Protein AF-A0A955A9K7-F1 (afdb_monomer)

pLDDT: mean 87.42, std 10.37, range [39.75, 96.81]

Structure (mmCIF, N/CA/C/O backbone):
data_AF-A0A955A9K7-F1
#
_entry.id   AF-A0A955A9K7-F1
#
loop_
_atom_site.group_PDB
_atom_site.id
_atom_site.type_symbol
_atom_site.l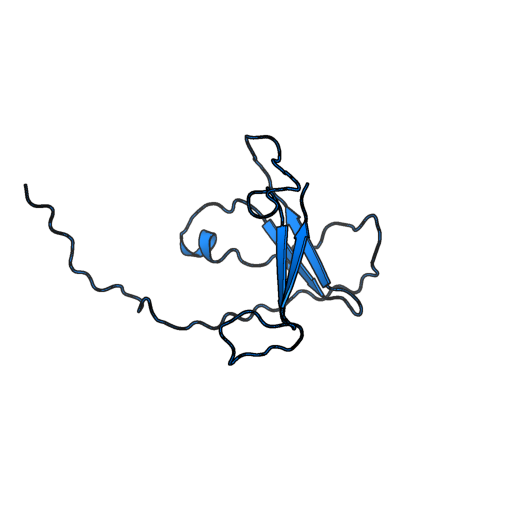abel_atom_id
_atom_site.label_alt_id
_atom_site.label_comp_id
_atom_site.label_asym_id
_atom_site.label_entity_id
_atom_site.label_seq_id
_atom_site.pdbx_PDB_ins_code
_atom_site.Cartn_x
_atom_site.Cartn_y
_atom_site.Cartn_z
_atom_site.occupancy
_atom_site.B_iso_or_equiv
_atom_site.auth_seq_id
_atom_site.auth_comp_id
_atom_site.auth_asym_id
_atom_site.auth_atom_id
_atom_site.pdbx_PDB_model_num
ATOM 1 N N . MET A 1 1 ? -11.404 3.056 46.691 1.00 39.75 1 MET A N 1
ATOM 2 C CA . MET A 1 1 ? -11.975 2.157 45.671 1.00 39.75 1 MET A CA 1
ATOM 3 C C . MET A 1 1 ? -10.859 1.911 44.677 1.00 39.75 1 MET A C 1
ATOM 5 O O . MET A 1 1 ? -10.591 2.765 43.845 1.00 39.75 1 MET A O 1
ATOM 9 N N . SER A 1 2 ? -10.078 0.869 44.940 1.00 41.25 2 SER A N 1
ATOM 10 C CA . SER A 1 2 ? -8.824 0.578 44.249 1.00 41.25 2 SER A CA 1
ATOM 11 C C . SER A 1 2 ? -9.163 -0.160 42.963 1.00 41.25 2 SER A C 1
ATOM 13 O O . SER A 1 2 ? -9.758 -1.231 43.018 1.00 41.25 2 SER A O 1
ATOM 15 N N . THR A 1 3 ? -8.868 0.444 41.818 1.00 47.78 3 THR A N 1
ATOM 16 C CA . THR A 1 3 ? -9.033 -0.197 40.515 1.00 47.78 3 THR A CA 1
ATOM 17 C C . THR A 1 3 ? -7.951 -1.262 40.391 1.00 47.78 3 THR A C 1
ATOM 19 O O . THR A 1 3 ? -6.791 -0.935 40.150 1.00 47.78 3 THR A O 1
ATOM 22 N N . GLU A 1 4 ? -8.301 -2.523 40.631 1.00 50.38 4 GLU A N 1
ATOM 23 C CA . GLU A 1 4 ? -7.424 -3.647 40.316 1.00 50.38 4 GLU A CA 1
ATOM 24 C C . GLU A 1 4 ? -7.271 -3.709 38.793 1.00 50.38 4 GLU A C 1
ATOM 26 O O . GLU A 1 4 ? -8.205 -4.039 38.063 1.00 50.38 4 GLU A O 1
ATOM 31 N N . LEU A 1 5 ? -6.099 -3.301 38.306 1.00 58.09 5 LEU A N 1
ATOM 32 C CA . LEU A 1 5 ? -5.647 -3.616 36.958 1.00 58.09 5 LEU A CA 1
ATOM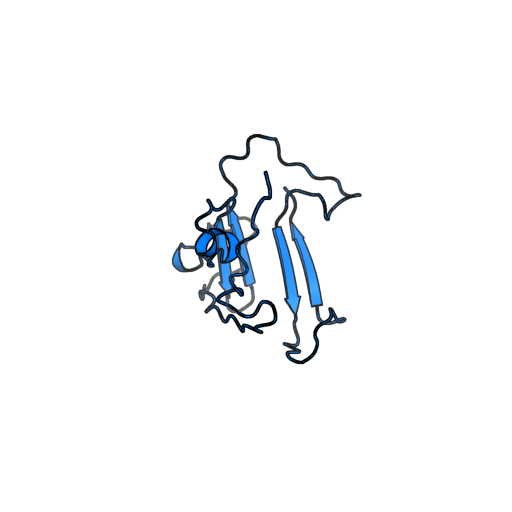 33 C C . LEU A 1 5 ? -5.426 -5.128 36.933 1.00 58.09 5 LEU A C 1
ATOM 35 O O . LEU A 1 5 ? -4.538 -5.628 37.619 1.00 58.09 5 LEU A O 1
ATOM 39 N N . SER A 1 6 ? -6.268 -5.854 36.201 1.00 58.12 6 SER A N 1
ATOM 40 C CA . SER A 1 6 ? -6.080 -7.281 35.959 1.00 58.12 6 SER A CA 1
ATOM 41 C C . SER A 1 6 ? -4.701 -7.503 35.336 1.00 58.12 6 SER A C 1
ATOM 43 O O . SER A 1 6 ? -4.445 -7.054 34.218 1.00 58.12 6 SER A O 1
ATOM 45 N N . ASP A 1 7 ? -3.832 -8.187 36.074 1.00 62.06 7 ASP A N 1
ATOM 46 C CA . ASP A 1 7 ? -2.434 -8.497 35.749 1.00 62.06 7 ASP A CA 1
ATOM 47 C C . ASP A 1 7 ? -2.338 -9.651 34.728 1.00 62.06 7 ASP A C 1
ATOM 49 O O . ASP A 1 7 ? -1.553 -10.591 34.860 1.00 62.06 7 ASP A O 1
ATOM 53 N N . GLU A 1 8 ? -3.231 -9.651 33.736 1.00 74.56 8 GLU A N 1
ATOM 54 C CA . GLU A 1 8 ? -3.258 -10.687 32.715 1.00 74.56 8 GLU A CA 1
ATOM 55 C C . GLU A 1 8 ? -2.192 -10.349 31.675 1.00 74.56 8 GLU A C 1
ATOM 57 O O . GLU A 1 8 ? -2.312 -9.389 30.908 1.00 74.56 8 GLU A O 1
ATOM 62 N N . ALA A 1 9 ? -1.101 -11.117 31.697 1.00 71.44 9 ALA A N 1
ATOM 63 C CA . ALA A 1 9 ? -0.050 -11.002 30.701 1.00 71.44 9 ALA A CA 1
ATOM 64 C C . ALA A 1 9 ? -0.669 -11.089 29.293 1.00 71.44 9 ALA A C 1
ATOM 66 O O . ALA A 1 9 ? -1.543 -11.931 29.059 1.00 71.44 9 ALA A O 1
ATOM 67 N N . PRO A 1 10 ? -0.238 -10.239 28.345 1.00 74.75 10 PRO A N 1
ATOM 68 C CA . PRO A 1 10 ? -0.818 -10.239 27.015 1.00 74.75 10 PRO A CA 1
ATOM 69 C C . PRO A 1 10 ? -0.645 -11.623 26.382 1.00 74.75 10 PRO A C 1
ATOM 71 O O . PRO A 1 10 ? 0.446 -12.191 26.373 1.00 74.75 10 PRO A O 1
ATOM 74 N N . THR A 1 11 ? -1.732 -12.167 25.831 1.00 81.88 11 THR A N 1
ATOM 75 C CA . THR A 1 11 ? -1.760 -13.508 25.214 1.00 81.88 11 THR A CA 1
ATOM 76 C C . THR A 1 11 ? -0.828 -13.619 24.000 1.00 81.88 11 THR A C 1
ATOM 78 O O . THR A 1 11 ? -0.506 -14.716 23.548 1.00 81.88 11 THR A O 1
ATOM 81 N N . ILE A 1 12 ? -0.396 -12.479 23.460 1.00 80.81 12 ILE A N 1
ATOM 82 C CA . ILE A 1 12 ? 0.577 -12.359 22.380 1.00 80.81 12 ILE A CA 1
ATOM 83 C C . ILE A 1 12 ? 1.711 -11.468 22.885 1.00 80.81 12 ILE A C 1
ATOM 85 O O . ILE A 1 12 ? 1.461 -10.365 23.370 1.00 80.81 12 ILE A O 1
ATOM 89 N N . ASP A 1 13 ? 2.950 -11.936 22.739 1.00 83.56 13 ASP A N 1
ATOM 90 C CA . ASP A 1 13 ? 4.138 -11.137 23.037 1.00 83.56 13 ASP A CA 1
ATOM 91 C C . ASP A 1 13 ? 4.114 -9.843 22.195 1.00 83.56 13 ASP A C 1
ATOM 93 O O . ASP A 1 13 ? 4.080 -9.921 20.961 1.00 83.56 13 ASP A O 1
ATOM 97 N N . PRO A 1 14 ? 4.138 -8.649 22.814 1.00 79.50 14 PRO A N 1
ATOM 98 C CA . PRO A 1 14 ? 4.103 -7.381 22.086 1.00 79.50 14 PRO A CA 1
ATOM 99 C C . PRO A 1 14 ? 5.339 -7.153 21.199 1.00 79.50 14 PRO A C 1
ATOM 101 O O . PRO A 1 14 ? 5.312 -6.293 20.322 1.00 79.50 14 PRO A O 1
ATOM 104 N N . SER A 1 15 ? 6.419 -7.911 21.411 1.00 84.75 15 SER A N 1
ATOM 105 C CA . SER A 1 15 ? 7.640 -7.902 20.601 1.00 84.75 15 SER A CA 1
ATOM 106 C C . SER A 1 15 ? 7.652 -8.955 19.486 1.00 84.75 15 SER A C 1
ATOM 108 O O . SER A 1 15 ? 8.631 -9.050 18.740 1.00 84.75 15 SER A O 1
ATOM 110 N N . LEU A 1 16 ? 6.572 -9.734 19.336 1.00 86.31 16 LEU A N 1
ATOM 111 C CA . LEU A 1 16 ? 6.483 -10.777 18.322 1.00 86.31 16 LEU A CA 1
ATOM 112 C C . LEU A 1 16 ? 6.660 -10.190 16.915 1.00 86.31 16 LEU A C 1
ATOM 114 O O . LEU A 1 16 ? 5.826 -9.439 16.405 1.00 86.31 16 LEU A O 1
ATOM 118 N N . LEU A 1 17 ? 7.733 -10.607 16.244 1.00 83.19 17 LEU A N 1
ATOM 119 C CA . LEU A 1 17 ? 7.973 -10.259 14.851 1.00 83.19 17 LEU A CA 1
ATOM 120 C C . LEU A 1 17 ? 7.119 -11.138 13.939 1.00 83.19 17 LEU A C 1
ATOM 122 O O . LEU A 1 17 ? 7.340 -12.344 13.817 1.00 83.19 17 LEU A O 1
ATOM 126 N N . VAL A 1 18 ? 6.171 -10.516 13.242 1.00 83.38 18 VAL A N 1
ATOM 127 C CA . VAL A 1 18 ? 5.352 -11.188 12.231 1.00 83.38 18 VAL A CA 1
ATOM 128 C C . VAL A 1 18 ? 5.789 -10.798 10.826 1.00 83.38 18 VAL A C 1
ATOM 130 O O . VAL A 1 18 ? 6.088 -9.642 10.530 1.00 83.38 18 VAL A O 1
ATOM 133 N N . ARG A 1 19 ? 5.788 -11.780 9.920 1.00 84.56 19 ARG A N 1
ATOM 134 C CA . ARG A 1 19 ? 5.986 -11.544 8.488 1.00 84.56 19 ARG A CA 1
ATOM 135 C C . ARG A 1 19 ? 4.691 -11.803 7.741 1.00 84.56 19 ARG A C 1
ATOM 137 O O . ARG A 1 19 ? 4.339 -12.955 7.493 1.00 84.56 19 ARG A O 1
ATOM 144 N N . LEU A 1 20 ? 4.050 -10.730 7.297 1.00 85.50 20 LEU A N 1
ATOM 145 C CA . LEU A 1 20 ? 2.921 -10.811 6.384 1.00 85.50 20 LEU A CA 1
ATOM 146 C C . LEU A 1 20 ? 3.415 -10.916 4.937 1.00 85.50 20 LEU A C 1
ATOM 148 O O . LEU A 1 20 ? 4.274 -10.152 4.499 1.00 85.50 20 LEU A O 1
ATOM 152 N N . ARG A 1 21 ? 2.855 -11.858 4.179 1.00 89.56 21 ARG A N 1
ATOM 153 C CA . ARG A 1 21 ? 3.018 -11.932 2.725 1.00 89.56 21 ARG A CA 1
ATOM 154 C C . ARG A 1 21 ? 1.642 -12.006 2.097 1.00 89.56 21 ARG A C 1
ATOM 156 O O . ARG A 1 21 ? 0.896 -12.939 2.370 1.00 89.56 21 ARG A O 1
ATOM 163 N N . LEU A 1 22 ? 1.340 -11.036 1.249 1.00 88.88 22 LEU A N 1
ATOM 164 C CA . LEU A 1 22 ? 0.102 -10.989 0.487 1.00 88.88 22 LEU A CA 1
ATOM 165 C C . LEU A 1 22 ? 0.421 -11.303 -0.971 1.00 88.88 22 LEU A C 1
ATOM 167 O O . LEU A 1 22 ? 1.433 -10.845 -1.507 1.00 88.88 22 LEU A O 1
ATOM 171 N N . LYS A 1 23 ? -0.431 -12.101 -1.612 1.00 89.94 23 LYS A N 1
ATOM 172 C CA . LYS A 1 23 ? -0.349 -12.322 -3.053 1.00 89.94 23 LYS A CA 1
ATOM 173 C C . LYS A 1 23 ? -1.024 -11.138 -3.737 1.00 89.94 23 LYS A C 1
ATOM 175 O O . LYS A 1 23 ? -2.224 -10.956 -3.579 1.00 89.94 23 LYS A O 1
ATOM 180 N N . ALA A 1 24 ? -0.258 -10.351 -4.485 1.00 88.31 24 ALA A N 1
ATOM 181 C CA . ALA A 1 24 ? -0.839 -9.299 -5.307 1.00 88.31 24 ALA A CA 1
ATOM 182 C C . ALA A 1 24 ? -1.607 -9.911 -6.487 1.00 88.31 24 ALA A C 1
ATOM 184 O O . ALA A 1 24 ? -1.156 -10.893 -7.091 1.00 88.31 24 ALA A O 1
ATOM 185 N N . HIS A 1 25 ? -2.754 -9.323 -6.818 1.00 96.19 25 HIS A N 1
ATOM 186 C CA . HIS A 1 25 ? -3.529 -9.709 -7.990 1.00 96.19 25 HIS A CA 1
ATOM 187 C C . HIS A 1 25 ? -2.748 -9.384 -9.271 1.00 96.19 25 HIS A C 1
ATOM 189 O O . HIS A 1 25 ? -2.085 -8.349 -9.351 1.00 96.19 25 HIS A O 1
ATOM 195 N N . ARG A 1 26 ? -2.794 -10.271 -10.270 1.00 96.06 26 ARG A N 1
ATOM 196 C CA . ARG A 1 26 ? -2.139 -10.048 -11.566 1.00 96.06 26 ARG A CA 1
ATO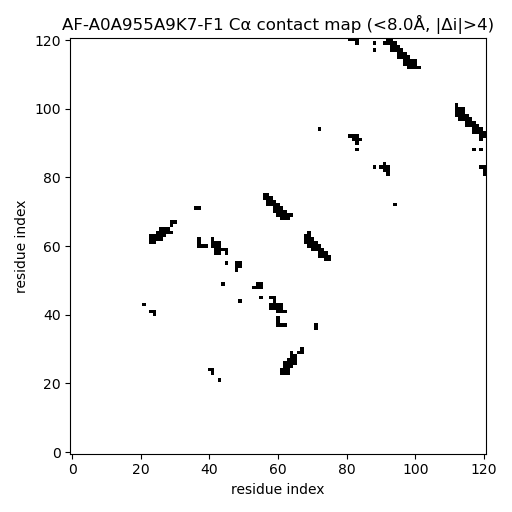M 197 C C . ARG A 1 26 ? -3.150 -9.460 -12.533 1.00 96.06 26 ARG A C 1
ATOM 199 O O . ARG A 1 26 ? -4.207 -10.047 -12.720 1.00 96.06 26 ARG A O 1
ATOM 206 N N . LEU A 1 27 ? -2.803 -8.329 -13.133 1.00 94.31 27 LEU A N 1
ATOM 207 C CA . LEU A 1 27 ? -3.674 -7.601 -14.045 1.00 94.31 27 LEU A CA 1
ATOM 208 C C . LEU A 1 27 ? -2.888 -7.225 -15.298 1.00 94.31 27 LEU A C 1
ATOM 210 O O . LEU A 1 27 ? -2.066 -6.314 -15.264 1.00 94.31 27 LEU A O 1
ATOM 214 N N . GLU A 1 28 ? -3.151 -7.914 -16.405 1.00 92.19 28 GLU A N 1
ATOM 215 C CA . GLU A 1 28 ? -2.575 -7.560 -17.703 1.00 92.19 28 GLU A CA 1
ATOM 216 C C . GLU A 1 28 ? -3.373 -6.396 -18.299 1.00 92.19 28 GLU A C 1
ATOM 218 O O . GLU A 1 28 ? -4.369 -6.577 -18.998 1.00 92.19 28 GLU A O 1
ATOM 223 N N . ARG A 1 29 ? -2.958 -5.180 -17.945 1.00 87.56 29 ARG A N 1
ATOM 224 C CA . ARG A 1 29 ? -3.559 -3.923 -18.386 1.00 87.56 29 ARG A CA 1
ATOM 225 C C . ARG A 1 29 ? -2.447 -2.905 -18.605 1.00 87.56 29 ARG A C 1
ATOM 227 O O . ARG A 1 29 ? -1.580 -2.761 -17.751 1.00 87.56 29 ARG A O 1
ATOM 234 N N . SER A 1 30 ? -2.497 -2.178 -19.716 1.00 85.12 30 SER A N 1
ATOM 235 C CA . SER A 1 30 ? -1.600 -1.044 -19.957 1.00 85.12 30 SER A CA 1
ATOM 236 C C . SER A 1 30 ? -1.999 0.169 -19.116 1.00 85.12 30 SER A C 1
ATOM 238 O O . SER A 1 30 ? -3.171 0.356 -18.782 1.00 85.12 30 SER A O 1
ATOM 240 N N . PHE A 1 31 ? -1.036 1.031 -18.798 1.00 82.06 31 PHE A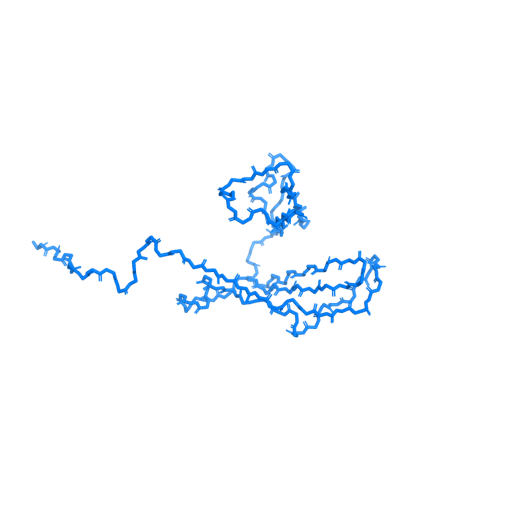 N 1
ATOM 241 C CA . PHE A 1 31 ? -1.331 2.300 -18.139 1.00 82.06 31 PHE A CA 1
ATOM 242 C C . PHE A 1 31 ? -2.213 3.201 -19.022 1.00 82.06 31 PHE A C 1
ATOM 244 O O . PHE A 1 31 ? -2.003 3.301 -20.231 1.00 82.06 31 PHE A O 1
ATOM 251 N N . THR A 1 32 ? -3.190 3.879 -18.415 1.00 84.44 32 THR A N 1
ATOM 252 C CA . THR A 1 32 ? -4.071 4.842 -19.096 1.00 84.44 32 THR A CA 1
ATOM 253 C C . THR A 1 32 ? -4.383 6.009 -18.162 1.00 84.44 32 THR A C 1
ATOM 255 O O . THR A 1 32 ? -4.408 5.826 -16.947 1.00 84.44 32 THR A O 1
ATOM 258 N N . GLU A 1 33 ? -4.690 7.186 -18.713 1.00 85.19 33 GLU A N 1
ATOM 259 C CA . GLU A 1 33 ? -5.103 8.361 -17.922 1.00 85.19 33 GLU A CA 1
ATOM 260 C C . GLU A 1 33 ? -6.499 8.220 -17.293 1.00 85.19 33 GLU A C 1
ATOM 262 O O . GLU A 1 33 ? -6.861 8.978 -16.396 1.00 85.19 33 GLU A O 1
ATOM 267 N N . ARG A 1 34 ? -7.301 7.257 -17.763 1.00 85.38 34 ARG A N 1
ATOM 268 C CA . ARG A 1 34 ? -8.652 6.974 -17.260 1.00 85.38 34 ARG A CA 1
ATOM 269 C C . ARG A 1 34 ? -8.782 5.490 -16.931 1.00 85.38 34 ARG A C 1
ATOM 271 O O . ARG A 1 34 ? -9.474 4.767 -17.649 1.00 85.38 34 ARG A O 1
ATOM 278 N N . PRO A 1 35 ? -8.084 5.014 -15.889 1.00 84.94 35 PRO A N 1
ATOM 279 C CA . PRO A 1 35 ? -8.117 3.607 -15.546 1.00 84.94 35 PRO A CA 1
ATOM 280 C C . PRO A 1 35 ? -9.513 3.216 -15.055 1.00 84.94 35 PRO A C 1
ATOM 282 O O . PRO A 1 35 ? -10.129 3.914 -14.250 1.00 84.94 35 PRO A O 1
ATOM 285 N N . GLU A 1 36 ? -10.002 2.069 -15.516 1.00 91.19 36 GLU A N 1
ATOM 286 C CA . GLU A 1 36 ? -11.145 1.407 -14.892 1.00 91.19 36 GLU A CA 1
ATOM 287 C C . GLU A 1 36 ? -10.793 0.982 -13.461 1.00 91.19 36 GLU A C 1
ATOM 289 O O . GLU A 1 36 ? -9.627 0.693 -13.161 1.00 91.19 36 GLU A O 1
ATOM 294 N N . ALA A 1 37 ? -11.807 0.856 -12.604 1.00 93.38 37 ALA A N 1
ATOM 295 C CA . ALA A 1 37 ? -11.622 0.345 -11.253 1.00 93.38 37 ALA A CA 1
ATOM 296 C C . ALA A 1 37 ? -10.914 -1.024 -11.254 1.00 93.38 37 ALA A C 1
ATOM 298 O O . ALA A 1 37 ? -11.116 -1.861 -12.141 1.00 93.38 37 ALA A O 1
ATOM 299 N N . LEU A 1 38 ? -10.060 -1.243 -10.255 1.00 95.44 38 LEU A N 1
ATOM 300 C CA . LEU A 1 38 ? -9.464 -2.545 -9.989 1.00 95.44 38 LEU A CA 1
ATOM 301 C C . LEU A 1 38 ? -10.544 -3.529 -9.516 1.00 95.44 38 LEU A C 1
ATOM 303 O O . LEU A 1 38 ? -11.452 -3.126 -8.784 1.00 95.44 38 LEU A O 1
ATOM 307 N N . PRO A 1 39 ? -10.443 -4.813 -9.896 1.00 95.50 39 PRO A N 1
ATOM 308 C CA . PRO A 1 39 ? -11.441 -5.808 -9.536 1.00 95.50 39 PRO A CA 1
ATOM 309 C C . PRO A 1 39 ? -11.327 -6.192 -8.050 1.00 95.50 39 PRO A C 1
ATOM 311 O O . PRO A 1 39 ? -10.328 -5.898 -7.385 1.00 95.50 39 PRO A O 1
ATOM 314 N N . ASP A 1 40 ? -12.346 -6.850 -7.505 1.00 96.19 40 ASP A N 1
ATOM 315 C CA . ASP A 1 40 ? -12.405 -7.176 -6.075 1.00 96.19 40 ASP A CA 1
ATOM 316 C C . ASP A 1 40 ? -11.341 -8.200 -5.644 1.00 96.19 40 ASP A C 1
ATOM 318 O O . ASP A 1 40 ? -10.867 -8.176 -4.510 1.00 96.19 40 ASP A O 1
ATOM 322 N N . GLU A 1 41 ? -10.836 -9.030 -6.554 1.00 96.00 41 GLU A N 1
ATOM 323 C CA . GLU A 1 41 ? -9.716 -9.937 -6.286 1.00 96.00 41 GLU A CA 1
ATOM 324 C C . GLU A 1 41 ? -8.405 -9.197 -5.979 1.00 96.00 41 GLU A C 1
ATOM 326 O O . GLU A 1 41 ? -7.454 -9.804 -5.484 1.00 96.00 41 GLU A O 1
ATOM 331 N N . ALA A 1 42 ? -8.336 -7.897 -6.280 1.00 96.81 42 ALA A N 1
ATOM 332 C CA . ALA A 1 42 ? -7.211 -7.040 -5.936 1.00 96.81 42 ALA A CA 1
ATOM 333 C C . ALA A 1 42 ? -7.322 -6.421 -4.533 1.00 96.81 42 ALA A C 1
ATOM 335 O O . ALA A 1 42 ? -6.402 -5.712 -4.127 1.00 96.81 42 ALA A O 1
ATOM 336 N N . ILE A 1 43 ? -8.408 -6.652 -3.783 1.00 95.25 43 ILE A N 1
ATOM 337 C CA . ILE A 1 43 ? -8.586 -6.103 -2.430 1.00 95.25 43 ILE A CA 1
ATOM 338 C C . ILE A 1 43 ? -7.505 -6.645 -1.488 1.00 95.25 43 ILE A C 1
ATOM 340 O O . ILE A 1 43 ? -7.299 -7.854 -1.378 1.00 95.25 43 ILE A O 1
ATOM 344 N N . VAL A 1 44 ? -6.846 -5.743 -0.756 1.00 93.81 44 VAL A N 1
ATOM 345 C CA . VAL A 1 44 ? -5.907 -6.108 0.313 1.00 93.81 44 VAL A CA 1
ATOM 346 C C . VAL A 1 44 ? -6.593 -6.067 1.685 1.00 93.81 44 VAL A C 1
ATOM 348 O O . VAL A 1 44 ? -7.446 -5.205 1.920 1.00 93.81 44 VAL A O 1
ATOM 351 N N . PRO A 1 45 ? -6.238 -6.975 2.615 1.00 91.94 45 PRO A N 1
ATOM 352 C CA . PRO A 1 45 ? -6.807 -6.976 3.957 1.00 91.94 45 PRO A CA 1
ATOM 353 C C . PRO A 1 45 ? -6.381 -5.734 4.744 1.00 91.94 45 PRO A C 1
ATOM 355 O O . PRO A 1 45 ? -5.215 -5.328 4.727 1.00 91.94 45 PRO A O 1
ATOM 358 N N . CYS A 1 46 ? -7.322 -5.155 5.487 1.00 90.81 46 CYS A N 1
ATOM 359 C CA . CYS A 1 46 ? -7.052 -4.066 6.421 1.00 90.81 46 CYS A CA 1
ATOM 360 C C . CYS A 1 46 ? -6.811 -4.662 7.809 1.00 90.81 46 CYS A C 1
ATOM 362 O O . CYS A 1 46 ? -7.715 -4.689 8.640 1.00 90.81 46 CYS A O 1
ATOM 364 N N . LEU A 1 47 ? -5.602 -5.179 8.045 1.00 87.19 47 LEU A N 1
ATOM 365 C CA . LEU A 1 47 ? -5.311 -5.969 9.247 1.00 87.19 47 LEU A CA 1
ATOM 366 C C . LEU A 1 47 ? -5.629 -5.239 10.554 1.00 87.19 47 LEU A C 1
ATOM 368 O O . LEU A 1 47 ? -6.133 -5.863 11.478 1.00 87.19 47 LEU A O 1
ATOM 372 N N . SER A 1 48 ? -5.375 -3.933 10.641 1.00 83.25 48 SER A N 1
ATOM 373 C CA . SER A 1 48 ? -5.672 -3.164 11.853 1.00 83.25 48 SER A CA 1
ATOM 374 C C . SER A 1 48 ? -7.168 -3.136 12.167 1.00 83.25 48 SER A C 1
ATOM 376 O O . SER A 1 48 ? -7.553 -3.393 13.301 1.00 83.25 48 SER A O 1
ATOM 378 N N . ALA A 1 49 ? -8.013 -2.857 11.171 1.00 88.25 49 ALA A N 1
ATOM 379 C CA . ALA A 1 49 ? -9.458 -2.797 11.359 1.00 88.25 49 ALA A CA 1
ATOM 380 C C . ALA A 1 49 ? -10.066 -4.198 11.521 1.00 88.25 49 ALA A C 1
ATOM 382 O O . ALA A 1 49 ? -10.841 -4.430 12.443 1.00 88.25 49 ALA A O 1
ATOM 383 N N . GLU A 1 50 ? -9.679 -5.147 10.666 1.00 88.44 50 GLU A N 1
ATOM 384 C CA . GLU A 1 50 ? -10.225 -6.509 10.661 1.00 88.44 50 GLU A CA 1
ATOM 385 C C . GLU A 1 50 ? -9.888 -7.273 11.945 1.00 88.44 50 GLU A C 1
ATOM 387 O O . GLU A 1 50 ? -10.777 -7.884 12.534 1.00 88.44 50 GLU A O 1
ATOM 392 N N . LEU A 1 51 ? -8.637 -7.206 12.419 1.00 86.81 51 LEU A N 1
ATOM 393 C CA . LEU A 1 51 ? -8.228 -7.897 13.647 1.00 86.81 51 LEU A CA 1
ATOM 394 C C . LEU A 1 51 ? -8.803 -7.239 14.907 1.00 86.81 51 LEU A C 1
ATOM 396 O O . LEU A 1 51 ? -9.043 -7.928 15.893 1.00 86.81 51 LEU A O 1
ATOM 400 N N . ALA A 1 52 ? -9.047 -5.926 14.880 1.00 88.56 52 ALA A N 1
ATOM 401 C CA . ALA A 1 52 ? -9.656 -5.198 15.994 1.00 88.56 52 ALA A CA 1
ATOM 402 C C . ALA A 1 52 ? -11.199 -5.203 15.967 1.00 88.56 52 ALA A C 1
ATOM 404 O O . ALA A 1 52 ? -11.825 -4.576 16.825 1.00 88.56 52 ALA A O 1
ATOM 405 N N . GLY A 1 53 ? -11.821 -5.844 14.967 1.00 88.00 53 GLY A N 1
ATOM 406 C CA . GLY A 1 53 ? -13.274 -5.817 14.771 1.00 88.00 53 GLY A CA 1
ATOM 407 C C . GLY A 1 53 ? -13.837 -4.409 14.532 1.00 88.00 53 GLY A C 1
ATOM 408 O O . GLY A 1 53 ? -14.989 -4.141 14.862 1.00 88.00 53 GLY A O 1
ATOM 409 N N . GLN A 1 54 ? -13.022 -3.496 14.002 1.00 89.69 54 GLN A N 1
ATOM 410 C CA . GLN A 1 54 ? -13.389 -2.106 13.740 1.00 89.69 54 GLN A CA 1
ATOM 411 C C . GLN A 1 54 ? -13.830 -1.912 12.283 1.00 89.69 54 GLN A C 1
ATOM 413 O O . GLN A 1 54 ? -13.375 -2.630 11.387 1.00 89.69 54 GLN A O 1
ATOM 418 N N . PRO A 1 55 ? -14.695 -0.921 12.003 1.00 88.88 55 PRO A N 1
ATOM 419 C CA . PRO A 1 55 ? -15.057 -0.588 10.634 1.00 88.88 55 PRO A CA 1
ATOM 420 C C . PRO A 1 55 ? -13.840 -0.085 9.845 1.00 88.88 55 PRO A C 1
ATOM 422 O O . PRO A 1 55 ? -13.019 0.691 10.337 1.00 88.88 55 PRO A O 1
ATOM 425 N N . LYS A 1 56 ? -13.745 -0.502 8.579 1.00 90.88 56 LYS A N 1
ATOM 426 C CA . LYS A 1 56 ? -12.748 0.014 7.634 1.00 90.88 56 LYS A CA 1
ATOM 427 C C . LYS A 1 56 ? -13.139 1.430 7.216 1.00 90.88 56 LYS A C 1
ATOM 429 O O . LYS A 1 56 ? -14.278 1.654 6.817 1.00 90.88 56 LYS A O 1
ATOM 434 N N . PHE A 1 57 ? -12.191 2.365 7.243 1.00 90.31 57 PHE A N 1
ATOM 435 C CA . PHE A 1 57 ? -12.418 3.719 6.716 1.00 90.31 57 PHE A CA 1
ATOM 436 C C . PHE A 1 57 ? -12.191 3.814 5.197 1.00 90.31 57 PHE A C 1
ATOM 438 O O . PHE A 1 57 ? -12.662 4.752 4.559 1.00 90.31 57 PHE A O 1
ATOM 445 N N . ALA A 1 58 ? -11.456 2.858 4.622 1.00 93.19 58 ALA A N 1
ATOM 446 C CA . ALA A 1 58 ? -11.131 2.803 3.205 1.00 93.19 58 ALA A CA 1
ATOM 447 C C . ALA A 1 58 ? -11.030 1.354 2.724 1.00 93.19 58 ALA A C 1
ATOM 449 O O . ALA A 1 58 ? -10.629 0.460 3.478 1.00 93.19 58 ALA A O 1
ATOM 450 N N . GLN A 1 59 ? -11.340 1.139 1.449 1.00 94.25 59 GLN A N 1
ATOM 451 C CA . GLN A 1 59 ? -11.047 -0.105 0.752 1.00 94.25 59 GLN A CA 1
ATOM 452 C C . GL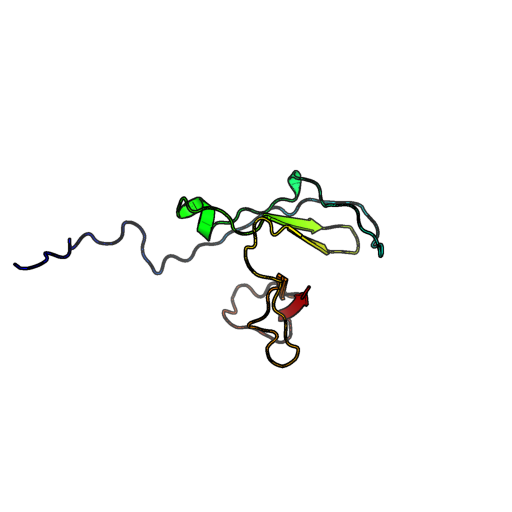N A 1 59 ? -9.854 0.098 -0.174 1.00 94.25 59 GLN A C 1
ATOM 454 O O . GLN A 1 59 ? -9.877 0.965 -1.043 1.00 94.25 59 GLN A O 1
ATOM 459 N N . VAL A 1 60 ? -8.804 -0.700 0.018 1.00 94.69 60 VAL A N 1
ATOM 460 C CA . VAL A 1 60 ? -7.572 -0.608 -0.772 1.00 94.69 60 VAL A CA 1
ATOM 461 C C . VAL A 1 60 ? -7.469 -1.815 -1.692 1.00 94.69 60 VAL A C 1
ATOM 463 O O . VAL A 1 60 ? -7.702 -2.949 -1.269 1.00 94.69 60 VAL A O 1
ATOM 466 N N . ARG A 1 61 ? -7.103 -1.567 -2.950 1.00 95.75 61 ARG A N 1
ATOM 467 C CA . ARG A 1 61 ? -6.803 -2.588 -3.953 1.00 95.75 61 ARG A CA 1
ATOM 468 C C . ARG A 1 61 ? -5.385 -2.411 -4.483 1.00 95.75 61 ARG A C 1
ATOM 470 O O . ARG A 1 61 ? -4.935 -1.284 -4.695 1.00 95.75 61 ARG A O 1
ATOM 477 N N . VAL A 1 62 ? -4.698 -3.528 -4.703 1.00 96.00 62 VAL A N 1
ATOM 478 C CA . VAL A 1 62 ? -3.345 -3.578 -5.267 1.00 96.00 62 VAL A CA 1
ATOM 479 C C . VAL A 1 62 ? -3.276 -4.656 -6.340 1.00 96.00 62 VAL A C 1
ATOM 481 O O . VAL A 1 62 ? -3.563 -5.827 -6.082 1.00 96.00 62 VAL A O 1
ATOM 484 N N . ALA A 1 63 ? -2.839 -4.270 -7.535 1.00 95.94 63 ALA A N 1
ATOM 485 C CA . ALA A 1 63 ? -2.598 -5.190 -8.638 1.00 95.94 63 ALA A CA 1
ATOM 486 C C . ALA A 1 63 ? -1.226 -4.947 -9.272 1.00 95.94 63 ALA A C 1
ATOM 488 O O . ALA A 1 63 ? -0.666 -3.855 -9.194 1.00 95.94 63 ALA A O 1
ATOM 489 N N . VAL A 1 64 ? -0.673 -5.975 -9.905 1.00 94.50 64 VAL A N 1
ATOM 490 C CA . VAL A 1 64 ? 0.622 -5.925 -10.585 1.00 94.50 64 VAL A CA 1
ATOM 491 C C . VAL A 1 64 ? 0.429 -6.379 -12.024 1.00 94.50 64 VAL A C 1
ATOM 493 O O . VAL A 1 64 ? -0.012 -7.507 -12.260 1.00 94.50 64 VAL A O 1
ATOM 496 N N . GLY A 1 65 ? 0.776 -5.507 -12.963 1.00 93.31 65 GLY A N 1
ATOM 497 C CA . GLY A 1 65 ? 0.854 -5.822 -14.383 1.00 93.31 65 GLY A CA 1
ATOM 498 C C . GLY A 1 65 ? 2.252 -6.244 -14.815 1.00 93.31 65 GLY A C 1
ATOM 499 O O . GLY A 1 65 ? 3.113 -6.588 -13.996 1.00 93.31 65 GLY A O 1
ATOM 500 N N . SER A 1 66 ? 2.469 -6.253 -16.124 1.00 90.44 66 SER A N 1
ATOM 501 C CA . SER A 1 66 ? 3.761 -6.565 -16.735 1.00 90.44 66 SER A CA 1
ATOM 502 C C . SER A 1 66 ? 4.747 -5.393 -16.658 1.00 90.44 66 SER A C 1
ATOM 504 O O . SER A 1 66 ? 5.940 -5.626 -16.476 1.00 90.44 66 SER A O 1
ATOM 506 N N . ASP A 1 67 ? 4.257 -4.154 -16.712 1.00 90.00 67 ASP A N 1
ATOM 507 C CA . ASP A 1 67 ? 5.049 -2.917 -16.722 1.00 90.00 67 ASP A CA 1
ATOM 508 C C . ASP A 1 67 ? 4.659 -1.906 -15.623 1.00 90.00 67 ASP A C 1
ATOM 510 O O . ASP A 1 67 ? 5.324 -0.882 -15.463 1.00 90.00 67 ASP A O 1
ATOM 514 N N . ALA A 1 68 ? 3.618 -2.194 -14.835 1.00 90.62 68 ALA A N 1
ATOM 515 C CA . ALA A 1 68 ? 3.076 -1.272 -13.840 1.00 90.62 68 ALA A CA 1
ATOM 516 C C . ALA A 1 68 ? 2.610 -1.961 -12.547 1.00 90.62 68 ALA A C 1
ATOM 518 O O . ALA A 1 68 ? 2.288 -3.152 -12.510 1.00 90.62 68 ALA A O 1
ATOM 519 N N . ILE A 1 69 ? 2.532 -1.171 -11.474 1.00 92.44 69 ILE A N 1
ATOM 520 C CA . ILE A 1 69 ? 1.853 -1.530 -10.226 1.00 92.44 69 ILE A CA 1
ATOM 521 C C . ILE A 1 69 ? 0.684 -0.565 -10.056 1.00 92.44 69 ILE A C 1
ATOM 523 O O . ILE A 1 69 ? 0.856 0.650 -10.153 1.00 92.44 69 ILE A O 1
ATOM 527 N N . PHE A 1 70 ? -0.495 -1.111 -9.793 1.00 94.38 70 PHE A N 1
ATOM 528 C CA . PHE A 1 70 ? -1.729 -0.360 -9.647 1.00 94.38 70 PHE A CA 1
ATOM 529 C C . PHE A 1 70 ? -2.136 -0.307 -8.181 1.00 94.38 70 PHE A C 1
ATOM 531 O O . PHE A 1 70 ? -2.178 -1.336 -7.502 1.00 94.38 70 PHE A O 1
ATOM 538 N N . PHE A 1 71 ? -2.483 0.891 -7.724 1.00 94.56 71 PHE A N 1
ATOM 539 C CA . PHE A 1 71 ? -3.024 1.146 -6.398 1.00 94.56 71 PHE A CA 1
ATOM 540 C C . PHE A 1 71 ? -4.348 1.888 -6.545 1.00 94.56 71 PHE A C 1
ATOM 542 O O . PHE A 1 71 ? -4.436 2.846 -7.310 1.00 94.56 71 PHE A O 1
ATOM 549 N N . GLN A 1 72 ? -5.360 1.461 -5.799 1.00 94.31 72 GLN A N 1
ATOM 550 C CA . GLN A 1 72 ? -6.639 2.157 -5.704 1.00 94.31 72 GLN A CA 1
ATOM 551 C C . GLN A 1 72 ? -7.071 2.204 -4.244 1.00 94.31 72 GLN A C 1
ATOM 553 O O . GLN A 1 72 ? -6.959 1.208 -3.528 1.00 94.31 72 GLN A O 1
ATOM 558 N N . ALA A 1 73 ? -7.569 3.359 -3.814 1.00 94.12 73 ALA A N 1
ATOM 559 C CA . ALA A 1 73 ? -8.157 3.549 -2.500 1.00 94.12 73 ALA A CA 1
ATOM 560 C C . ALA A 1 73 ? -9.540 4.180 -2.661 1.00 94.12 73 ALA A C 1
ATOM 562 O O . ALA A 1 73 ? -9.657 5.310 -3.128 1.00 94.12 73 ALA A O 1
ATOM 563 N N . ASP A 1 74 ? -10.573 3.449 -2.254 1.00 93.25 74 ASP A N 1
ATOM 564 C CA . ASP A 1 74 ? -11.945 3.938 -2.223 1.00 93.25 74 ASP A CA 1
ATOM 565 C C . ASP A 1 74 ? -12.287 4.352 -0.791 1.00 93.25 74 ASP A C 1
ATOM 567 O O . ASP A 1 74 ? -12.366 3.517 0.116 1.00 93.25 74 ASP A O 1
ATOM 571 N N . VAL A 1 75 ? -12.477 5.655 -0.583 1.00 92.25 75 VAL A N 1
ATOM 572 C CA . VAL A 1 75 ? -12.858 6.239 0.709 1.00 92.25 75 VAL A CA 1
ATOM 573 C C . VAL A 1 75 ? -14.297 6.730 0.604 1.00 92.25 75 VAL A C 1
ATOM 575 O O . VAL A 1 75 ? -14.602 7.596 -0.211 1.00 92.25 75 VAL A O 1
ATOM 578 N N . GLN A 1 76 ? -15.185 6.175 1.426 1.00 88.88 76 GLN A N 1
ATOM 579 C CA . GLN A 1 76 ? -16.618 6.483 1.420 1.00 88.88 76 GLN A CA 1
ATOM 580 C C . GLN A 1 76 ? -17.068 6.986 2.794 1.00 88.88 76 GLN A C 1
ATOM 582 O O . GLN A 1 76 ? -16.427 6.720 3.808 1.00 88.88 76 GLN A O 1
ATOM 587 N N . GLY A 1 77 ? -18.180 7.725 2.840 1.00 89.31 77 GLY A N 1
ATOM 588 C CA . GLY A 1 77 ? -18.787 8.157 4.108 1.00 89.31 77 GLY A CA 1
ATOM 589 C C . GLY A 1 77 ? -18.019 9.249 4.864 1.00 89.31 77 GLY A C 1
ATOM 590 O O . GLY A 1 77 ? -18.236 9.443 6.061 1.00 89.31 77 GLY A O 1
ATOM 591 N N . LYS A 1 78 ? -17.124 9.984 4.193 1.00 90.25 78 LYS A N 1
ATOM 592 C CA . LYS A 1 78 ? -16.393 11.099 4.804 1.00 90.25 78 LYS A CA 1
ATOM 593 C C . LYS A 1 78 ? -17.360 12.242 5.142 1.00 90.25 78 LYS A C 1
ATOM 595 O O . LYS A 1 78 ? -18.026 12.779 4.264 1.00 90.25 78 LYS A O 1
ATOM 600 N N . GLN A 1 79 ? -17.418 12.634 6.416 1.00 92.06 79 GLN A N 1
ATOM 601 C CA . GLN A 1 79 ? -18.305 13.715 6.882 1.00 92.06 79 GLN A CA 1
ATOM 602 C C . GLN A 1 79 ? -17.750 15.123 6.620 1.00 92.06 79 GLN A C 1
ATOM 604 O O . GLN A 1 79 ? -18.496 16.097 6.610 1.00 92.06 79 GLN A O 1
ATOM 609 N N . LYS A 1 80 ? -16.430 15.242 6.448 1.00 91.25 80 LYS A N 1
ATOM 610 C CA . LYS A 1 80 ? -15.734 16.502 6.159 1.00 91.25 80 LYS A CA 1
ATOM 611 C C . LYS A 1 80 ? -15.221 16.483 4.725 1.00 91.25 80 LYS A C 1
ATOM 613 O O . LYS A 1 80 ? -14.915 15.415 4.202 1.00 91.25 80 LYS A O 1
ATOM 618 N N . LEU A 1 81 ? -15.081 17.657 4.118 1.00 90.75 81 LEU A N 1
ATOM 619 C CA . LEU A 1 81 ? -14.434 17.778 2.812 1.00 90.75 81 LEU A CA 1
ATOM 620 C C . LEU A 1 81 ? -12.992 17.237 2.865 1.00 90.75 81 LEU A C 1
ATOM 622 O O . LEU A 1 81 ? -12.360 17.344 3.923 1.00 90.75 81 LEU A O 1
ATOM 626 N N . PRO A 1 82 ? -12.476 16.668 1.758 1.00 91.00 82 PRO A N 1
ATOM 627 C CA . PRO A 1 82 ? -11.062 16.340 1.632 1.00 91.00 82 PRO A CA 1
ATOM 628 C C . PRO A 1 82 ? -10.184 17.539 1.988 1.00 91.00 82 PRO A C 1
ATOM 630 O O . PRO A 1 82 ? -10.401 18.651 1.504 1.00 91.00 82 PRO A O 1
ATOM 633 N N . TRP A 1 83 ? -9.224 17.316 2.876 1.00 91.94 83 TRP A N 1
ATOM 634 C CA . TRP A 1 83 ? -8.295 18.327 3.344 1.00 91.94 83 TRP A CA 1
ATOM 635 C C . TRP A 1 83 ? -6.902 18.027 2.804 1.00 91.94 83 TRP A C 1
ATOM 637 O O . TRP A 1 83 ? -6.333 16.972 3.074 1.00 91.94 83 TRP A O 1
ATOM 647 N N . CYS A 1 84 ? -6.344 18.978 2.063 1.00 93.06 84 CYS A N 1
ATOM 648 C CA . CYS A 1 84 ? -4.984 18.903 1.557 1.00 93.06 84 CYS A CA 1
ATOM 649 C C . CYS A 1 84 ? -4.327 20.290 1.588 1.00 93.06 84 CYS A C 1
ATOM 651 O O . CYS A 1 84 ? -4.966 21.308 1.308 1.00 93.06 84 CYS A O 1
ATOM 653 N N . ARG A 1 85 ? -3.043 20.335 1.950 1.00 90.94 85 ARG A N 1
ATOM 654 C CA . ARG A 1 85 ? -2.173 21.510 1.868 1.00 90.94 85 ARG A CA 1
ATOM 655 C C . ARG A 1 85 ? -0.777 21.083 1.442 1.00 90.94 85 ARG A C 1
ATOM 657 O O . ARG A 1 85 ? -0.150 20.263 2.103 1.00 90.94 85 ARG A O 1
ATOM 664 N N . GLU A 1 86 ? -0.248 21.739 0.418 1.00 87.06 86 GLU A N 1
ATOM 665 C CA . GLU A 1 86 ? 1.092 21.467 -0.118 1.00 87.06 86 GLU A CA 1
ATOM 666 C C . GLU A 1 86 ? 2.202 21.577 0.942 1.00 87.06 86 GLU A C 1
ATOM 668 O O . GLU A 1 86 ? 3.135 20.781 0.967 1.00 87.06 86 GLU A O 1
ATOM 673 N N . SER A 1 87 ? 2.074 22.505 1.892 1.00 92.00 87 SER A N 1
ATOM 674 C CA . SER A 1 87 ? 3.039 22.664 2.986 1.00 92.00 87 SER A CA 1
ATOM 675 C C . SER A 1 87 ? 2.936 21.601 4.086 1.00 92.00 87 SER A C 1
ATOM 677 O O . SER A 1 87 ? 3.763 21.595 4.997 1.00 92.00 87 SER A O 1
ATOM 679 N N . ARG A 1 88 ? 1.919 20.731 4.045 1.00 90.12 88 ARG A N 1
ATOM 680 C CA . ARG A 1 88 ? 1.624 19.720 5.073 1.00 90.12 88 ARG A CA 1
ATOM 681 C C . ARG A 1 88 ? 1.152 18.401 4.464 1.00 90.12 88 ARG A C 1
ATOM 683 O O . ARG A 1 88 ? 0.160 17.835 4.908 1.00 90.12 88 ARG A O 1
ATOM 690 N N . LEU A 1 89 ? 1.876 17.904 3.461 1.00 87.19 89 LEU A N 1
ATOM 691 C CA . LEU A 1 89 ? 1.525 16.671 2.739 1.00 87.19 89 LEU A CA 1
ATOM 692 C C . LEU A 1 89 ? 1.315 15.446 3.643 1.00 87.19 89 LEU A C 1
ATOM 694 O O . LEU A 1 89 ? 0.579 14.548 3.265 1.00 87.19 89 LEU A O 1
ATOM 698 N N . GLU A 1 90 ? 1.958 15.384 4.810 1.00 87.06 90 GLU A N 1
ATO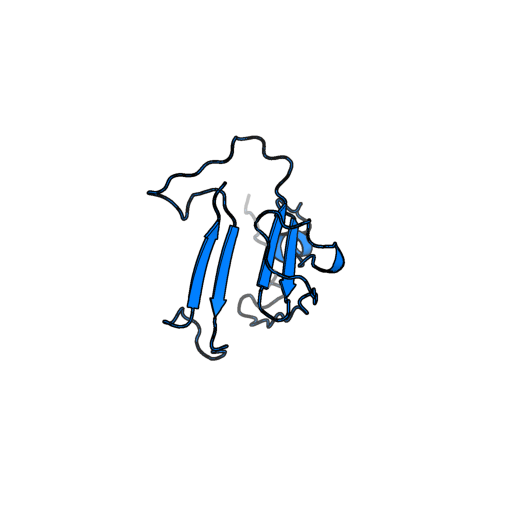M 699 C CA . GLU A 1 90 ? 1.824 14.259 5.750 1.00 87.06 90 GLU A CA 1
ATOM 700 C C . GLU A 1 90 ? 0.530 14.298 6.571 1.00 87.06 90 GLU A C 1
ATOM 702 O O . GLU A 1 90 ? 0.042 13.250 6.982 1.00 87.06 90 GLU A O 1
ATOM 707 N N . ASP A 1 91 ? -0.044 15.487 6.759 1.00 89.62 91 ASP A N 1
ATOM 708 C CA . ASP A 1 91 ? -1.324 15.673 7.447 1.00 89.62 91 ASP A CA 1
ATOM 709 C C . ASP A 1 91 ? -2.511 15.571 6.471 1.00 89.62 91 ASP A C 1
ATOM 711 O O . ASP A 1 91 ? -3.670 15.641 6.883 1.00 89.62 91 ASP A O 1
ATOM 715 N N . CYS A 1 92 ? -2.231 15.522 5.163 1.00 92.00 92 CYS A N 1
ATOM 716 C CA . CYS A 1 92 ? -3.253 15.551 4.127 1.00 92.00 92 CYS A CA 1
ATOM 717 C C . CYS A 1 92 ? -4.063 14.262 4.121 1.00 92.00 92 CYS A C 1
ATOM 719 O O . CYS A 1 92 ? -3.542 13.169 4.340 1.00 92.00 92 CYS A O 1
ATOM 721 N N . ASP A 1 93 ? -5.336 14.388 3.761 1.00 93.06 93 ASP A N 1
ATOM 722 C CA . ASP A 1 93 ? -6.056 13.243 3.238 1.00 93.06 93 ASP A CA 1
ATOM 723 C C . ASP A 1 93 ? -5.328 12.758 1.984 1.00 93.06 93 ASP A C 1
ATOM 725 O O . ASP A 1 93 ? -5.068 13.537 1.067 1.00 93.06 93 ASP A O 1
ATOM 729 N N . GLY A 1 94 ? -4.989 11.475 1.938 1.00 92.31 94 GLY A N 1
ATOM 730 C CA . GLY A 1 94 ? -4.275 10.938 0.795 1.00 92.31 94 GLY A CA 1
ATOM 731 C C . GLY A 1 94 ? -3.929 9.467 0.924 1.00 92.31 94 GLY A C 1
ATOM 732 O O . GLY A 1 94 ? -4.002 8.862 1.995 1.00 92.31 94 GL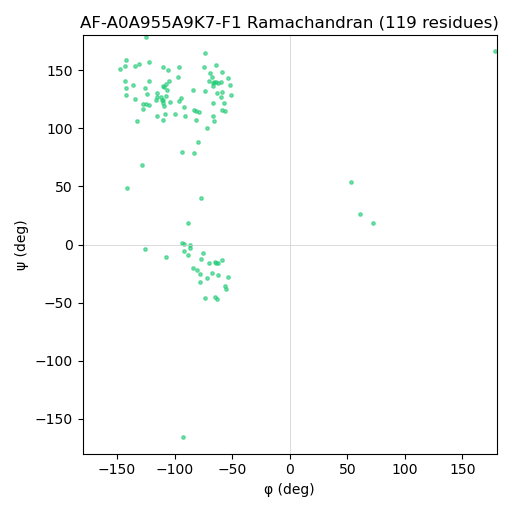Y A O 1
ATOM 733 N N . LEU A 1 95 ? -3.526 8.892 -0.203 1.00 92.88 95 LEU A N 1
ATOM 734 C CA . LEU A 1 95 ? -2.913 7.576 -0.264 1.00 92.88 95 LEU A CA 1
ATOM 735 C C . LEU A 1 95 ? -1.395 7.746 -0.273 1.00 92.88 95 LEU A C 1
ATOM 737 O O . LEU A 1 95 ? -0.837 8.404 -1.149 1.00 92.88 95 LEU A O 1
ATOM 741 N N . HIS A 1 96 ? -0.721 7.123 0.688 1.00 93.56 96 HIS A N 1
ATOM 742 C CA . HIS A 1 96 ? 0.734 7.101 0.752 1.00 93.56 96 HIS A CA 1
ATOM 743 C C . HIS A 1 96 ? 1.230 5.690 0.452 1.00 93.56 96 HIS A C 1
ATOM 745 O O . HIS A 1 96 ? 0.835 4.725 1.105 1.00 93.56 96 HIS A O 1
ATOM 751 N N . VAL A 1 97 ? 2.104 5.576 -0.544 1.00 94.25 97 VAL A N 1
ATOM 752 C CA . VAL A 1 97 ? 2.678 4.307 -0.988 1.00 94.25 97 VAL A CA 1
ATOM 753 C C . VAL A 1 97 ? 4.180 4.340 -0.750 1.00 94.25 97 VAL A C 1
ATOM 755 O O . VAL A 1 97 ? 4.875 5.224 -1.252 1.00 94.25 97 VAL A O 1
ATOM 758 N N . TRP A 1 98 ? 4.682 3.356 -0.006 1.00 93.25 98 TRP A N 1
ATOM 759 C CA . TRP A 1 98 ? 6.111 3.146 0.207 1.00 93.25 98 TRP A CA 1
ATOM 760 C C . TRP A 1 98 ? 6.566 1.877 -0.505 1.00 93.25 98 TRP A C 1
ATOM 762 O O . TRP A 1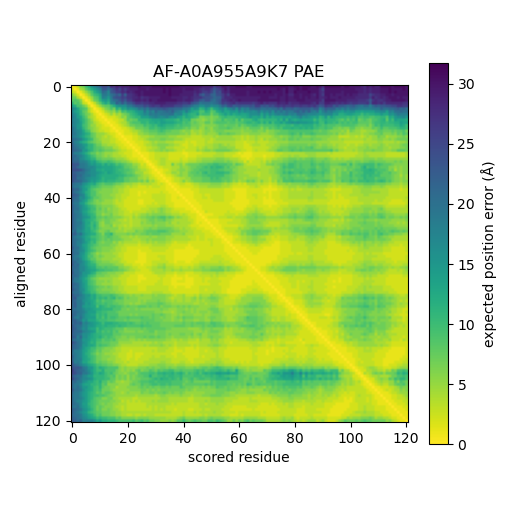 98 ? 6.022 0.800 -0.266 1.00 93.25 98 TRP A O 1
ATOM 772 N N . ILE A 1 99 ? 7.574 2.002 -1.369 1.00 92.69 99 ILE A N 1
ATOM 773 C CA . ILE A 1 99 ? 8.119 0.891 -2.158 1.00 92.69 99 ILE A CA 1
ATOM 774 C C . ILE A 1 99 ? 9.611 0.756 -1.861 1.00 92.69 99 ILE A C 1
ATOM 776 O O . ILE A 1 99 ? 10.375 1.684 -2.118 1.00 92.69 99 ILE A O 1
ATOM 780 N N . ASP A 1 100 ? 10.030 -0.405 -1.350 1.00 92.56 100 ASP A N 1
ATOM 781 C CA . ASP A 1 100 ? 11.438 -0.816 -1.324 1.00 92.56 100 ASP A CA 1
ATOM 782 C C . ASP A 1 100 ? 11.763 -1.603 -2.598 1.00 92.56 100 ASP A C 1
ATOM 784 O O . ASP A 1 100 ? 11.314 -2.734 -2.785 1.00 92.56 100 ASP A O 1
ATOM 788 N N . THR A 1 101 ? 12.566 -1.002 -3.473 1.00 92.19 101 THR A N 1
ATOM 789 C CA . THR A 1 101 ? 12.932 -1.581 -4.775 1.00 92.19 101 THR A CA 1
ATOM 790 C C . THR A 1 101 ? 13.997 -2.676 -4.687 1.00 92.19 101 THR A C 1
ATOM 792 O O . THR A 1 101 ? 14.200 -3.402 -5.659 1.00 92.19 101 THR A O 1
ATOM 795 N N . ARG A 1 102 ? 14.675 -2.837 -3.540 1.00 89.88 102 ARG A N 1
ATOM 796 C CA . ARG A 1 102 ? 15.760 -3.818 -3.362 1.00 89.88 102 ARG A CA 1
ATOM 797 C C . ARG A 1 102 ? 15.368 -5.018 -2.497 1.00 89.88 102 ARG A C 1
ATOM 799 O O . ARG A 1 102 ? 16.108 -5.999 -2.469 1.00 89.88 102 ARG A O 1
ATOM 806 N N . ASN A 1 103 ? 14.220 -4.971 -1.817 1.00 83.94 103 ASN A N 1
ATOM 807 C CA . ASN A 1 103 ? 13.776 -6.005 -0.871 1.00 83.94 103 ASN A CA 1
ATOM 808 C C . ASN A 1 103 ? 14.848 -6.299 0.199 1.00 83.94 103 ASN A C 1
ATOM 810 O O . ASN A 1 103 ? 15.295 -7.437 0.369 1.00 83.94 103 ASN A O 1
ATOM 814 N N . SER A 1 104 ? 15.306 -5.256 0.894 1.00 84.06 104 SER A N 1
ATOM 815 C CA . SER A 1 104 ? 16.388 -5.344 1.884 1.00 84.06 104 SER A CA 1
ATOM 816 C C . SER A 1 104 ? 15.847 -5.796 3.245 1.00 84.06 104 SER A C 1
ATOM 818 O O . SER A 1 104 ? 15.658 -4.993 4.152 1.00 84.06 104 SER A O 1
ATOM 820 N N . ARG A 1 105 ? 15.600 -7.103 3.388 1.00 80.94 105 ARG A N 1
ATOM 821 C CA . ARG A 1 105 ? 14.870 -7.702 4.529 1.00 80.94 105 ARG A CA 1
ATOM 822 C C . ARG A 1 105 ? 15.518 -7.524 5.903 1.00 80.94 105 ARG A C 1
ATOM 824 O O . ARG A 1 105 ? 14.805 -7.519 6.896 1.00 80.94 105 ARG A O 1
ATOM 831 N N . GLU A 1 106 ? 16.835 -7.357 5.944 1.00 83.56 106 GLU A N 1
ATOM 832 C CA . GLU A 1 106 ? 17.612 -7.242 7.189 1.00 83.56 106 GLU A CA 1
ATOM 833 C C . GLU A 1 106 ? 17.793 -5.784 7.648 1.00 83.56 106 GLU A C 1
ATOM 835 O O . GLU A 1 106 ? 18.479 -5.504 8.630 1.00 83.56 106 GLU A O 1
ATOM 840 N N . ILE A 1 107 ? 17.237 -4.817 6.909 1.00 83.81 107 ILE A N 1
ATOM 841 C CA . ILE A 1 107 ? 17.385 -3.392 7.205 1.00 83.81 107 ILE A CA 1
ATOM 842 C C . ILE A 1 107 ? 16.056 -2.847 7.732 1.00 83.81 107 ILE A C 1
ATOM 844 O O . ILE A 1 107 ? 15.094 -2.696 6.991 1.00 83.81 107 ILE A O 1
ATOM 848 N N . HIS A 1 108 ? 16.036 -2.462 9.010 1.00 82.31 108 HIS A N 1
ATOM 849 C CA . HIS A 1 108 ? 14.851 -1.927 9.700 1.00 82.31 108 HIS A CA 1
ATOM 850 C C . HIS A 1 108 ? 14.683 -0.398 9.580 1.00 82.31 108 HIS A C 1
ATOM 852 O O . HIS A 1 108 ? 13.991 0.219 10.385 1.00 82.31 108 HIS A O 1
ATOM 858 N N . ARG A 1 109 ? 15.343 0.243 8.607 1.00 87.31 109 ARG A N 1
ATOM 859 C CA . ARG A 1 109 ? 15.246 1.693 8.357 1.00 87.31 109 ARG A CA 1
ATOM 860 C C . ARG A 1 109 ? 15.068 1.981 6.872 1.00 87.31 109 ARG A C 1
ATOM 862 O O . ARG A 1 109 ? 15.562 1.226 6.037 1.00 87.31 109 ARG A O 1
ATOM 869 N N . ALA A 1 110 ? 14.445 3.110 6.547 1.00 87.88 110 ALA A N 1
ATOM 870 C CA . ALA A 1 110 ? 14.376 3.577 5.167 1.00 87.88 110 ALA A CA 1
ATOM 871 C C . ALA A 1 110 ? 15.789 3.801 4.595 1.00 87.88 110 ALA A C 1
ATOM 873 O O . ALA A 1 110 ? 16.689 4.304 5.272 1.00 87.88 110 ALA A O 1
ATOM 874 N N . THR A 1 111 ? 15.986 3.417 3.335 1.00 90.81 111 THR A N 1
ATOM 875 C CA . THR A 1 111 ? 17.242 3.614 2.598 1.00 90.81 111 THR A CA 1
ATOM 876 C C . THR A 1 111 ? 16.976 4.372 1.302 1.00 90.81 111 THR A C 1
ATOM 878 O O . THR A 1 111 ? 15.829 4.638 0.960 1.00 90.81 111 THR A O 1
ATOM 881 N N . LYS A 1 112 ? 18.025 4.661 0.521 1.00 92.44 112 LYS A N 1
ATOM 882 C CA . LYS A 1 112 ? 17.888 5.268 -0.815 1.00 92.44 112 LYS A CA 1
ATOM 883 C C . LYS A 1 112 ? 17.049 4.451 -1.816 1.00 92.44 112 LYS A C 1
ATOM 885 O O . LYS A 1 112 ? 16.720 4.973 -2.870 1.00 92.44 112 LYS A O 1
ATOM 890 N N . PHE A 1 113 ? 16.763 3.181 -1.512 1.00 93.50 113 PHE A N 1
ATOM 891 C CA . PHE A 1 113 ? 15.920 2.296 -2.328 1.00 93.50 113 PHE A CA 1
ATOM 892 C C . PHE A 1 113 ? 14.441 2.325 -1.914 1.00 93.50 113 PHE A C 1
ATOM 894 O O . PHE A 1 113 ? 13.612 1.693 -2.570 1.00 93.50 113 PHE A O 1
ATOM 901 N N . CYS A 1 114 ? 14.118 3.036 -0.828 1.00 92.94 114 CYS A N 1
ATOM 902 C CA . CYS A 1 114 ? 12.759 3.256 -0.359 1.00 92.94 114 CYS A CA 1
ATOM 903 C C . CYS A 1 114 ? 12.216 4.548 -0.972 1.00 92.94 114 CYS A C 1
ATOM 905 O O . CYS A 1 114 ? 12.729 5.634 -0.705 1.00 92.94 114 CYS A O 1
ATOM 907 N N . HIS A 1 115 ? 11.153 4.431 -1.756 1.00 93.94 115 HIS A N 1
ATOM 908 C CA . HIS A 1 115 ? 10.486 5.563 -2.390 1.00 93.94 115 HIS A CA 1
ATOM 909 C C . HIS A 1 115 ? 9.118 5.778 -1.753 1.00 93.94 115 HIS A C 1
ATOM 911 O O . HIS A 1 115 ? 8.392 4.811 -1.525 1.00 93.94 115 HIS A O 1
ATOM 917 N N . ARG A 1 116 ? 8.775 7.040 -1.476 1.00 93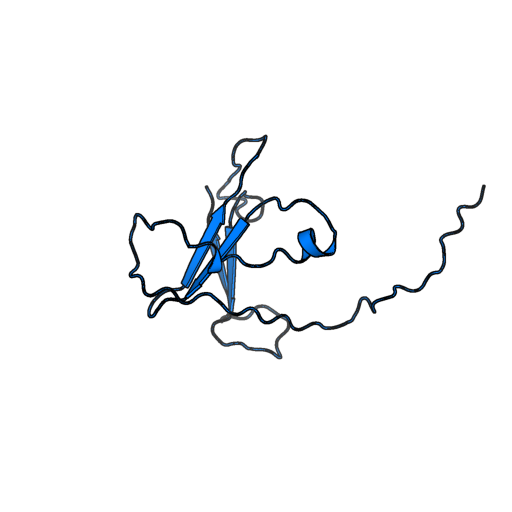.44 116 ARG A N 1
ATOM 918 C CA . ARG A 1 116 ? 7.448 7.449 -1.010 1.00 93.44 116 ARG A CA 1
ATOM 919 C C . ARG A 1 116 ? 6.728 8.183 -2.132 1.00 93.44 116 ARG A C 1
ATOM 921 O O . ARG A 1 116 ? 7.250 9.167 -2.648 1.00 93.44 116 ARG A O 1
ATOM 928 N N . PHE A 1 117 ? 5.513 7.748 -2.432 1.00 93.81 117 PHE A N 1
ATOM 929 C CA . PHE A 1 117 ? 4.584 8.422 -3.331 1.00 93.81 117 PHE A CA 1
ATOM 930 C C . PHE A 1 117 ? 3.374 8.867 -2.513 1.00 93.81 117 PHE A C 1
ATOM 932 O O . PHE A 1 117 ? 2.811 8.064 -1.771 1.00 93.81 117 PHE A O 1
ATOM 939 N N . GLY A 1 118 ? 3.019 10.148 -2.593 1.00 93.38 118 GLY A N 1
ATOM 940 C CA . GLY A 1 118 ? 1.825 10.697 -1.953 1.00 93.38 118 GLY A CA 1
ATOM 941 C C . GLY A 1 118 ? 0.821 11.109 -3.019 1.00 93.38 118 GLY A C 1
ATOM 942 O O . GLY A 1 118 ? 1.177 11.861 -3.923 1.00 93.38 118 GLY A O 1
ATOM 943 N N . PHE A 1 119 ? -0.406 10.616 -2.903 1.00 91.31 119 PHE A N 1
ATOM 944 C CA . PHE A 1 119 ? -1.523 10.952 -3.779 1.00 91.31 119 PHE A CA 1
ATOM 945 C C . PHE A 1 119 ? -2.574 11.673 -2.943 1.00 91.31 119 PHE A C 1
ATOM 947 O O . PHE A 1 119 ? -3.187 11.061 -2.068 1.00 91.31 119 PHE A O 1
ATOM 954 N N . ALA A 1 120 ? -2.746 12.968 -3.191 1.00 89.88 120 ALA A N 1
ATOM 955 C CA . ALA A 1 120 ? -3.734 13.799 -2.516 1.00 89.88 120 ALA A CA 1
ATOM 956 C C . ALA A 1 120 ? -4.922 14.095 -3.458 1.00 89.88 120 ALA A C 1
ATOM 958 O O . ALA A 1 120 ? -4.718 14.110 -4.675 1.00 89.88 120 ALA A O 1
ATOM 959 N N . PRO A 1 121 ? -6.138 14.280 -2.913 1.00 85.19 121 PRO A N 1
ATOM 960 C CA . PRO A 1 121 ? -7.343 14.628 -3.664 1.00 85.19 121 PRO A CA 1
ATOM 961 C C . PRO A 1 121 ? -7.375 16.092 -4.120 1.00 85.19 121 PRO A C 1
ATOM 963 O O . PRO A 1 121 ? -6.654 16.929 -3.524 1.00 85.19 121 PRO A O 1
#

Mean predicted aligned error: 7.18 Å

Sequence (121 aa):
MSTELSDEAPTIDPSLLVRLRLKAHRLERSFTERPEALPDEAIVPCLSAELAGQPKFAQVRVAVGSDAIFFQADVQGKQKLPWCRESRLEDCDGLHVWIDTRNSREIHRATKFCHRFGFAP

Solvent-accessible surface area (backbone atoms only — not comparable to full-atom values): 8327 Å² total; per-residue (Å²): 137,83,82,79,75,78,87,69,75,69,96,59,68,93,81,66,85,78,84,89,82,80,86,68,27,79,42,93,63,81,91,62,98,76,68,75,83,80,59,77,81,19,53,56,85,57,60,74,27,63,75,67,75,43,83,71,71,57,50,42,33,37,33,36,35,90,90,51,75,47,77,47,77,52,72,66,88,72,91,64,79,89,48,72,44,88,95,41,66,87,79,26,49,61,52,75,46,77,46,64,79,74,69,64,84,90,55,95,62,90,50,98,52,47,46,79,47,79,46,67,123

Radius of gyration: 18.87 Å; Cα contacts (8 Å, |Δi|>4): 128; chains: 1; bounding box: 37×36×66 Å

Foldseek 3Di:
DDPPPPPDDPPDDPPDDDDDDDDAAEDADDDDPDDDDDDPVQWDDPCVQVVVVHDDQWTWGWYDYPPDIDIDIGGPDDPDPFDDDPVCLVPGPWDKDWDQPPPPPVDPDDDPSIDIDTGHD

Secondary structure (DSSP, 8-state):
----------SS-TT--------PEE------SSPPPPPGGGBPP-HHHHHTTPPPSEEEEEEE-SS-EEEEEEE---SS-----GGGTTTSS-EEEEEESS--TT--S--TTEEEEEE--